Protein AF-A0A974I0M3-F1 (afdb_monomer_lite)

Sequence (135 aa):
MSKECLAASSSLIPPVQDPGKGPSREGSSPPVPLNEALQEKVHRAVAFSFSENSVLVSHVLQHWAKLFGKDCQSTSMGRKNVIWNAKTCPKRLADIKRPVKKKLADHKRHMRGTGGGPPSQLDLRDYESEIAKYI

Structure (mmCIF, N/CA/C/O backbone):
data_AF-A0A974I0M3-F1
#
_entry.id   AF-A0A974I0M3-F1
#
loop_
_atom_site.group_PDB
_atom_site.id
_atom_site.type_symbol
_atom_site.label_atom_id
_atom_site.label_alt_id
_atom_site.label_comp_id
_atom_site.label_asym_id
_atom_site.label_entity_id
_atom_site.label_seq_id
_atom_site.pdbx_PDB_ins_code
_atom_site.Cartn_x
_atom_site.Cartn_y
_atom_site.Cartn_z
_atom_site.occupancy
_atom_site.B_iso_or_equiv
_atom_site.auth_seq_id
_atom_site.auth_comp_id
_atom_site.auth_asym_id
_atom_site.auth_atom_id
_atom_site.pdbx_PDB_model_num
ATOM 1 N N . MET A 1 1 ? -23.501 37.114 -26.940 1.00 48.62 1 MET A N 1
ATOM 2 C CA . MET A 1 1 ? -23.118 38.486 -26.551 1.00 48.62 1 MET A CA 1
ATOM 3 C C . MET A 1 1 ? -21.893 38.852 -27.366 1.00 48.62 1 MET A C 1
ATOM 5 O O . MET A 1 1 ? -20.885 38.165 -27.262 1.00 48.62 1 MET A O 1
ATOM 9 N N . SER A 1 2 ? -22.044 39.823 -28.262 1.00 39.97 2 SER A N 1
ATOM 10 C CA . SER A 1 2 ? -21.044 40.233 -29.248 1.00 39.97 2 SER A CA 1
ATOM 11 C C . SER A 1 2 ? -20.286 41.474 -28.771 1.00 39.97 2 SER A C 1
ATOM 13 O O . SER A 1 2 ? -20.909 42.380 -28.237 1.00 39.97 2 SER A O 1
ATOM 15 N N . LYS A 1 3 ? -18.978 41.475 -29.056 1.00 46.19 3 LYS A N 1
ATOM 16 C CA . LYS A 1 3 ? -18.159 42.571 -29.604 1.00 46.19 3 LYS A CA 1
ATOM 17 C C . LYS A 1 3 ? -17.984 43.919 -28.868 1.00 46.19 3 LYS A C 1
ATOM 19 O O . LYS A 1 3 ? -18.915 44.685 -28.677 1.00 46.19 3 LYS A O 1
ATOM 24 N N . GLU A 1 4 ? -16.688 44.227 -28.744 1.00 38.22 4 GLU A N 1
ATOM 25 C CA . GLU A 1 4 ? -16.014 45.469 -29.169 1.00 38.22 4 GLU A CA 1
ATOM 26 C C . GLU A 1 4 ? -15.753 46.593 -28.150 1.00 38.22 4 GLU A C 1
ATOM 28 O O . GLU A 1 4 ? -16.477 46.837 -27.192 1.00 38.22 4 GLU A O 1
ATOM 33 N N . CYS A 1 5 ? -14.584 47.194 -28.385 1.00 47.12 5 CYS A N 1
ATOM 34 C CA . CYS A 1 5 ? -13.785 48.106 -27.579 1.00 47.12 5 CYS A CA 1
ATOM 35 C C . CYS A 1 5 ? -14.198 49.579 -27.735 1.00 47.12 5 CYS A C 1
ATOM 37 O O . CYS A 1 5 ? -14.606 49.967 -28.822 1.00 47.12 5 CYS A O 1
ATOM 39 N N . LEU A 1 6 ? -13.896 50.411 -26.728 1.00 46.00 6 LEU A N 1
ATOM 40 C CA . LEU A 1 6 ? -13.588 51.855 -26.829 1.00 46.00 6 LEU A CA 1
ATOM 41 C C . LEU A 1 6 ? -12.589 52.172 -25.687 1.00 46.00 6 LEU A C 1
ATOM 43 O O . LEU A 1 6 ? -12.868 51.833 -24.543 1.00 46.00 6 LEU A O 1
ATOM 47 N N . ALA A 1 7 ? -11.320 52.533 -25.908 1.00 45.00 7 ALA A N 1
ATOM 48 C CA . ALA A 1 7 ? -10.750 53.753 -26.497 1.00 45.00 7 ALA A CA 1
ATOM 49 C C . ALA A 1 7 ? -10.955 55.018 -25.639 1.00 45.00 7 ALA A C 1
ATOM 51 O O . ALA A 1 7 ? -12.059 55.542 -25.571 1.00 45.00 7 ALA A O 1
ATOM 52 N N . ALA A 1 8 ? -9.860 55.545 -25.077 1.00 45.44 8 ALA A N 1
ATOM 53 C CA . ALA A 1 8 ? -9.638 56.984 -24.923 1.00 45.44 8 ALA A CA 1
ATOM 54 C C . ALA A 1 8 ? -8.137 57.270 -24.741 1.00 45.44 8 ALA A C 1
ATOM 56 O O . ALA A 1 8 ? -7.556 57.047 -23.680 1.00 45.44 8 ALA A O 1
ATOM 57 N N . SER A 1 9 ? -7.527 57.747 -25.826 1.00 45.12 9 SER A N 1
ATOM 58 C CA . SER A 1 9 ? -6.251 58.460 -25.859 1.00 45.12 9 SER A CA 1
ATOM 59 C C . SER A 1 9 ? -6.321 59.763 -25.064 1.00 45.12 9 SER A C 1
ATOM 61 O O . SER A 1 9 ? -7.337 60.451 -25.106 1.00 45.12 9 SER A O 1
ATOM 63 N N . SER A 1 10 ? -5.189 60.197 -24.511 1.00 44.28 10 SER A N 1
ATOM 64 C CA . SER A 1 10 ? -4.812 61.609 -24.612 1.00 44.28 10 SER A CA 1
ATOM 65 C C . SER A 1 10 ? -3.290 61.741 -24.617 1.00 44.28 10 SER A C 1
ATOM 67 O O . SER A 1 10 ? -2.606 61.352 -23.673 1.00 44.28 10 SER A O 1
ATOM 69 N N . SER A 1 11 ? -2.770 62.220 -25.742 1.00 52.19 11 SER A N 1
ATOM 70 C CA . SER A 1 11 ? -1.364 62.533 -25.992 1.00 52.19 11 SER A CA 1
ATOM 71 C C . SER A 1 11 ? -1.082 63.982 -25.601 1.00 52.19 11 SER A C 1
ATOM 73 O O . SER A 1 11 ? -1.945 64.817 -25.841 1.00 52.19 11 SER A O 1
ATOM 75 N N . LEU A 1 12 ? 0.126 64.294 -25.112 1.00 42.75 12 LEU A N 1
ATOM 76 C CA . LEU A 1 12 ? 0.895 65.509 -25.450 1.00 42.75 12 LEU A CA 1
ATOM 77 C C . LEU A 1 12 ? 2.296 65.464 -24.791 1.00 42.75 12 LEU A C 1
ATOM 79 O O . LEU A 1 12 ? 2.452 65.067 -23.642 1.00 42.75 12 LEU A O 1
ATOM 83 N N . ILE A 1 13 ? 3.309 65.828 -25.577 1.00 48.59 13 ILE A N 1
ATOM 84 C CA . ILE A 1 13 ? 4.782 65.753 -25.408 1.00 48.59 13 ILE A CA 1
ATOM 85 C C . ILE A 1 13 ? 5.319 67.184 -25.744 1.00 48.59 13 ILE A C 1
ATOM 87 O O . ILE A 1 13 ? 4.576 67.878 -26.445 1.00 48.59 13 ILE A O 1
ATOM 91 N N . PRO A 1 14 ? 6.597 67.619 -25.551 1.00 62.38 14 PRO A N 1
ATOM 92 C CA . PRO A 1 14 ? 7.603 67.646 -24.452 1.00 62.38 14 PRO A CA 1
ATOM 93 C C . PRO A 1 14 ? 8.052 69.134 -24.158 1.00 62.38 14 PRO A C 1
ATOM 95 O O . PRO A 1 14 ? 7.216 69.999 -24.420 1.00 62.38 14 PRO A O 1
ATOM 98 N N . PRO A 1 15 ? 9.268 69.522 -23.644 1.00 51.69 15 PRO A N 1
ATOM 99 C CA . PRO A 1 15 ? 10.610 69.288 -24.247 1.00 51.69 15 PRO A CA 1
ATOM 100 C C . PRO A 1 15 ? 11.813 69.013 -23.294 1.00 51.69 15 PRO A C 1
ATOM 102 O O . PRO A 1 15 ? 11.929 69.563 -22.208 1.00 51.69 15 PRO A O 1
ATOM 105 N N . VAL A 1 16 ? 12.718 68.151 -23.784 1.00 50.25 16 VAL A N 1
ATOM 106 C CA . VAL A 1 16 ? 14.207 68.175 -23.785 1.00 50.25 16 VAL A CA 1
ATOM 107 C C . VAL A 1 16 ? 14.965 69.023 -22.741 1.00 50.25 16 VAL A C 1
ATOM 109 O O . VAL A 1 16 ? 14.806 70.238 -22.731 1.00 50.25 16 VAL A O 1
ATOM 112 N N . GLN A 1 17 ? 15.935 68.400 -22.037 1.00 41.81 17 GLN A N 1
ATOM 113 C CA . GLN A 1 17 ? 17.361 68.817 -21.963 1.00 41.81 17 GLN A CA 1
ATOM 114 C C . GLN A 1 17 ? 18.234 67.828 -21.136 1.00 41.81 17 GLN A C 1
ATOM 116 O O . GLN A 1 17 ? 17.988 67.603 -19.957 1.00 41.81 17 GLN A O 1
ATOM 121 N N . ASP A 1 18 ? 19.263 67.266 -21.782 1.00 45.56 18 ASP A N 1
ATOM 122 C CA . ASP A 1 18 ? 20.536 66.718 -21.237 1.00 45.56 18 ASP A CA 1
ATOM 123 C C . ASP A 1 18 ? 21.594 67.835 -21.493 1.00 45.56 18 ASP A C 1
ATOM 125 O O . ASP A 1 18 ? 21.362 68.554 -22.476 1.00 45.56 18 ASP A O 1
ATOM 129 N N . PRO A 1 19 ? 22.705 68.076 -20.737 1.00 52.38 19 PRO A N 1
ATOM 130 C CA . PRO A 1 19 ? 23.614 67.079 -20.144 1.00 52.38 19 PRO A CA 1
ATOM 131 C C . PRO A 1 19 ? 24.346 67.451 -18.821 1.00 52.38 19 PRO A C 1
ATOM 133 O O . PRO A 1 19 ? 24.487 68.614 -18.455 1.00 52.38 19 PRO A O 1
ATOM 136 N N . GLY A 1 20 ? 24.987 66.461 -18.179 1.00 36.94 20 GLY A N 1
ATOM 137 C CA . GLY A 1 20 ? 26.321 66.683 -17.584 1.00 36.94 20 GLY A CA 1
ATOM 138 C C . GLY A 1 20 ? 26.568 66.395 -16.089 1.00 36.94 20 GLY A C 1
ATOM 139 O O . GLY A 1 20 ? 26.152 67.143 -15.217 1.00 36.94 20 GLY A O 1
ATOM 140 N N . LYS A 1 21 ? 27.480 65.427 -15.875 1.00 40.00 21 LYS A N 1
ATOM 141 C CA . LYS A 1 21 ? 28.646 65.450 -14.953 1.00 40.00 21 LYS A CA 1
ATOM 142 C C . LYS A 1 21 ? 28.424 65.186 -13.441 1.00 40.00 21 LYS A C 1
ATOM 144 O O . LYS A 1 21 ? 27.746 65.928 -12.749 1.00 40.00 21 LYS A O 1
ATOM 149 N N . GLY A 1 22 ? 29.080 64.120 -12.942 1.00 40.53 22 GLY A N 1
ATOM 150 C CA . GLY A 1 22 ? 29.144 63.685 -11.526 1.00 40.53 22 GLY A CA 1
ATOM 151 C C . GLY A 1 22 ? 29.878 64.656 -10.575 1.00 40.53 22 GLY A C 1
ATOM 152 O O . GLY A 1 22 ? 30.227 65.753 -11.010 1.00 40.53 22 GLY A O 1
ATOM 153 N N . PRO A 1 23 ? 30.153 64.287 -9.297 1.00 47.25 23 PRO A N 1
ATOM 154 C CA . PRO A 1 23 ? 31.064 63.178 -8.972 1.00 47.25 23 PRO A CA 1
ATOM 155 C C . PRO A 1 23 ? 30.709 62.328 -7.721 1.00 47.25 23 PRO A C 1
ATOM 157 O O . PRO A 1 23 ? 29.786 62.612 -6.964 1.00 47.25 23 PRO A O 1
ATOM 160 N N . SER A 1 24 ? 31.514 61.277 -7.538 1.00 51.62 24 SER A N 1
ATOM 161 C CA . SER A 1 24 ? 31.678 60.364 -6.400 1.00 51.62 24 SER A CA 1
ATOM 162 C C . SER A 1 24 ? 31.266 60.863 -5.012 1.00 51.62 24 SER A C 1
ATOM 164 O O . SER A 1 24 ? 31.796 61.858 -4.524 1.00 51.62 24 SER A O 1
ATOM 166 N N . ARG A 1 25 ? 30.505 60.030 -4.289 1.00 48.53 25 ARG A N 1
ATOM 167 C CA . ARG A 1 25 ? 30.749 59.788 -2.859 1.00 48.53 25 ARG A CA 1
ATOM 168 C C . ARG A 1 25 ? 30.667 58.296 -2.578 1.00 48.53 25 ARG A C 1
ATOM 170 O O . ARG A 1 25 ? 29.619 57.672 -2.702 1.00 48.53 25 ARG A O 1
ATOM 177 N N . GLU A 1 26 ? 31.824 57.761 -2.220 1.00 47.69 26 GLU A N 1
ATOM 178 C CA . GLU A 1 26 ? 31.999 56.461 -1.603 1.00 47.69 26 GLU A CA 1
ATOM 179 C C . GLU A 1 26 ? 31.154 56.395 -0.326 1.00 47.69 26 GLU A C 1
ATOM 181 O O . GLU A 1 26 ? 31.359 57.153 0.620 1.00 47.69 26 GLU A O 1
ATOM 186 N N . GLY A 1 27 ? 30.176 55.497 -0.324 1.00 40.53 27 GLY A N 1
ATOM 187 C CA . GLY A 1 27 ? 29.450 55.058 0.859 1.00 40.53 27 GLY A CA 1
ATOM 188 C C . GLY A 1 27 ? 29.673 53.563 1.010 1.00 40.53 27 GLY A C 1
ATOM 189 O O . GLY A 1 27 ? 28.768 52.775 0.752 1.00 40.53 27 GLY A O 1
ATOM 190 N N . SER A 1 28 ? 30.907 53.174 1.337 1.00 45.44 28 SER A N 1
ATOM 191 C CA . SER A 1 28 ? 31.264 51.791 1.653 1.00 45.44 28 SER A CA 1
ATOM 192 C C . SER A 1 28 ? 30.519 51.379 2.924 1.00 45.44 28 SER A C 1
ATOM 194 O O . SER A 1 28 ? 30.910 51.733 4.036 1.00 45.44 28 SER A O 1
ATOM 196 N N . SER A 1 29 ? 29.382 50.702 2.749 1.00 52.62 29 SER A N 1
ATOM 197 C CA . SER A 1 29 ? 28.727 49.983 3.839 1.00 52.62 29 SER A CA 1
ATOM 198 C C . SER A 1 29 ? 29.627 48.828 4.276 1.00 52.62 29 SER A C 1
ATOM 200 O O . SER A 1 29 ? 30.221 48.169 3.418 1.00 52.62 29 SER A O 1
ATOM 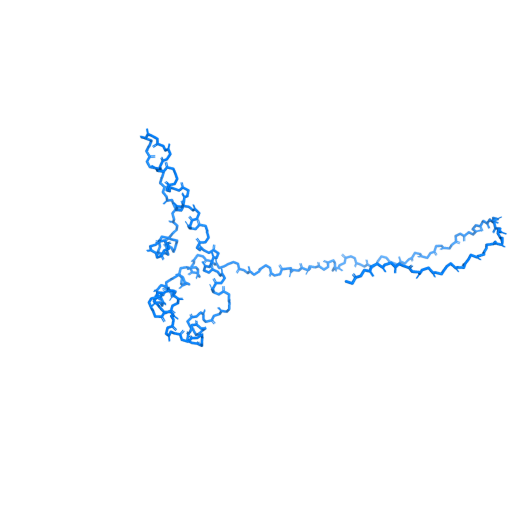202 N N . PRO A 1 30 ? 29.738 48.560 5.585 1.00 57.97 30 PRO A N 1
ATOM 203 C CA . PRO A 1 30 ? 30.548 47.456 6.077 1.00 57.97 30 PRO A CA 1
ATOM 204 C C . PRO A 1 30 ? 30.031 46.127 5.502 1.00 57.97 30 PRO A C 1
ATOM 206 O O . PRO A 1 30 ? 28.818 45.977 5.317 1.00 57.97 30 PRO A O 1
ATOM 209 N N . PRO A 1 31 ? 30.910 45.143 5.235 1.00 53.47 31 PRO A N 1
ATOM 210 C CA . PRO A 1 31 ? 30.457 43.808 4.890 1.00 53.47 31 PRO A CA 1
ATOM 211 C C . PRO A 1 31 ? 29.701 43.248 6.095 1.00 53.47 31 PRO A C 1
ATOM 213 O O . PRO A 1 31 ? 30.284 42.978 7.146 1.00 53.47 31 PRO A O 1
ATOM 216 N N . VAL A 1 32 ? 28.385 43.101 5.949 1.00 51.03 32 VAL A N 1
ATOM 217 C CA . VAL A 1 32 ? 27.582 42.270 6.845 1.00 51.03 32 VAL A CA 1
ATOM 218 C C . VAL A 1 32 ? 28.245 40.887 6.855 1.00 51.03 32 VAL A C 1
ATOM 220 O O . VAL A 1 32 ? 28.523 40.363 5.769 1.00 51.03 32 VAL A O 1
ATOM 223 N N . PRO A 1 33 ? 28.560 40.303 8.026 1.00 47.84 33 PRO A N 1
ATOM 224 C CA . PRO A 1 33 ? 29.101 38.958 8.088 1.00 47.84 33 PRO A CA 1
ATOM 225 C C . PRO A 1 33 ? 28.174 38.026 7.315 1.00 47.84 33 PRO A C 1
ATOM 227 O O . PRO A 1 33 ? 26.980 37.951 7.587 1.00 47.84 33 PRO A O 1
ATOM 230 N N . LEU A 1 34 ? 28.727 37.337 6.322 1.00 49.44 34 LEU A N 1
ATOM 231 C CA . LEU A 1 34 ? 28.050 36.296 5.559 1.00 49.44 34 LEU A CA 1
ATOM 232 C C . LEU A 1 34 ? 27.974 35.033 6.433 1.00 49.44 34 LEU A C 1
ATOM 234 O O . LEU A 1 34 ? 28.496 33.979 6.088 1.00 49.44 34 LEU A O 1
ATOM 238 N N . ASN A 1 35 ? 27.397 35.158 7.625 1.00 54.62 35 ASN A N 1
ATOM 239 C CA . ASN A 1 35 ? 26.875 34.036 8.376 1.00 54.62 35 ASN A CA 1
ATOM 240 C C . ASN A 1 35 ? 25.360 34.057 8.187 1.00 54.62 35 ASN A C 1
ATOM 242 O O . ASN A 1 35 ? 24.735 35.105 8.173 1.00 54.62 35 ASN A O 1
ATOM 246 N N . GLU A 1 36 ? 24.771 32.884 7.998 1.00 48.12 36 GLU A N 1
ATOM 247 C CA . GLU A 1 36 ? 23.321 32.740 7.834 1.00 48.12 36 GLU A CA 1
ATOM 248 C C . GLU A 1 36 ? 22.784 33.170 6.460 1.00 48.12 36 GLU A C 1
ATOM 250 O O . GLU A 1 36 ? 21.677 33.691 6.327 1.00 48.12 36 GLU A O 1
ATOM 255 N N . ALA A 1 37 ? 23.499 32.790 5.391 1.00 47.81 37 ALA A N 1
ATOM 256 C CA . ALA A 1 37 ? 22.790 32.300 4.212 1.00 47.81 37 ALA A CA 1
ATOM 257 C C . ALA A 1 37 ? 21.927 31.127 4.687 1.00 47.81 37 ALA A C 1
ATOM 259 O O . ALA A 1 37 ? 22.419 30.014 4.883 1.00 47.81 37 ALA A O 1
ATOM 260 N N . LEU A 1 38 ? 20.677 31.477 4.993 1.00 49.47 38 LEU A N 1
ATOM 261 C CA . LEU A 1 38 ? 19.541 30.641 5.316 1.00 49.47 38 LEU A CA 1
ATOM 262 C C . LEU A 1 38 ? 19.811 29.212 4.863 1.00 49.47 38 LEU A C 1
ATOM 264 O O . LEU A 1 38 ? 19.672 28.872 3.686 1.00 49.47 38 LEU A O 1
ATOM 268 N N . GLN A 1 39 ? 20.178 28.356 5.818 1.00 44.88 39 GLN A N 1
ATOM 269 C CA . GLN A 1 39 ? 19.837 26.956 5.690 1.00 44.88 39 GLN A CA 1
ATOM 270 C C . GLN A 1 39 ? 18.316 26.916 5.741 1.00 44.88 39 GLN A C 1
ATOM 272 O O . GLN A 1 39 ? 17.720 26.610 6.772 1.00 44.88 39 GLN A O 1
ATOM 277 N N . GLU A 1 40 ? 17.682 27.247 4.615 1.00 45.59 40 GLU A N 1
ATOM 278 C CA . GLU A 1 40 ? 16.343 26.807 4.294 1.00 45.59 40 GLU A CA 1
ATOM 279 C C . GLU A 1 40 ? 16.459 25.295 4.151 1.00 45.59 40 GLU A C 1
ATOM 281 O O . GLU A 1 40 ? 16.597 24.702 3.080 1.00 45.59 40 GLU A O 1
ATOM 286 N N . LYS A 1 41 ? 16.542 24.671 5.324 1.00 49.34 41 LYS A N 1
ATOM 287 C CA . LYS A 1 41 ? 16.480 23.253 5.552 1.00 49.34 41 LYS A CA 1
ATOM 288 C C . LYS A 1 41 ? 15.054 22.933 5.163 1.00 49.34 41 LYS A C 1
ATOM 290 O O . LYS A 1 41 ? 14.147 22.920 5.988 1.00 49.34 41 LYS A O 1
ATOM 295 N N . VAL A 1 42 ? 14.845 22.731 3.865 1.00 47.94 42 VAL A N 1
ATOM 296 C CA . VAL A 1 42 ? 13.695 22.002 3.369 1.00 47.94 42 VAL A CA 1
ATOM 297 C C . VAL A 1 42 ? 13.811 20.676 4.092 1.00 47.94 42 VAL A C 1
ATOM 299 O O . VAL A 1 42 ? 14.631 19.829 3.732 1.00 47.94 42 VAL A O 1
ATOM 302 N N . HIS A 1 43 ? 13.072 20.541 5.191 1.00 51.81 43 HIS A N 1
ATOM 303 C CA . HIS A 1 43 ? 12.910 19.296 5.907 1.00 51.81 43 HIS A CA 1
ATOM 304 C C . HIS A 1 43 ? 12.215 18.368 4.917 1.00 51.81 43 HIS A C 1
ATOM 306 O O . HIS A 1 43 ? 10.990 18.248 4.908 1.00 51.81 43 HIS A O 1
ATOM 312 N N . ARG A 1 44 ? 12.987 17.760 4.005 1.00 57.22 44 ARG A N 1
ATOM 313 C CA . ARG A 1 44 ? 12.507 16.658 3.188 1.00 57.22 44 ARG A CA 1
ATOM 314 C C . ARG A 1 44 ? 11.978 15.666 4.198 1.00 57.22 44 ARG A C 1
ATOM 316 O O . ARG A 1 44 ? 12.747 15.172 5.021 1.00 57.22 44 ARG A O 1
ATOM 323 N N . ALA A 1 45 ? 10.663 15.466 4.169 1.00 60.72 45 ALA A N 1
ATOM 324 C CA . ALA A 1 45 ? 10.001 14.493 5.011 1.00 60.72 45 ALA A CA 1
ATOM 325 C C . ALA A 1 45 ? 10.825 13.206 4.948 1.00 60.72 45 ALA A C 1
ATOM 327 O O . ALA A 1 45 ? 11.074 12.688 3.853 1.00 60.72 45 ALA A O 1
ATOM 328 N N . VAL A 1 46 ? 11.327 12.774 6.106 1.00 64.44 46 VAL A N 1
ATOM 329 C CA . VAL A 1 46 ? 12.165 11.583 6.204 1.00 64.44 46 VAL A CA 1
ATOM 330 C C . VAL A 1 46 ? 11.373 10.441 5.577 1.00 64.44 46 VAL A C 1
ATOM 332 O O . VAL A 1 46 ? 10.231 10.176 5.956 1.00 64.44 46 VAL A O 1
ATOM 335 N N . ALA A 1 47 ? 11.931 9.838 4.528 1.00 76.12 47 ALA A N 1
ATOM 336 C CA . ALA A 1 47 ? 11.280 8.723 3.866 1.00 76.12 47 ALA A CA 1
ATOM 337 C C . ALA A 1 47 ? 11.203 7.553 4.849 1.00 76.12 47 ALA A C 1
ATOM 339 O O . ALA A 1 47 ? 12.190 7.268 5.522 1.00 76.12 47 ALA A O 1
ATOM 340 N N . PHE A 1 48 ? 10.060 6.863 4.892 1.00 85.25 48 PHE A N 1
ATOM 341 C CA . PHE A 1 48 ? 9.904 5.679 5.738 1.00 85.25 48 PHE A CA 1
ATOM 342 C C . PHE A 1 48 ? 11.023 4.678 5.431 1.00 85.25 48 PHE A C 1
ATOM 344 O O . PHE A 1 48 ? 11.217 4.275 4.273 1.00 85.25 48 PHE A O 1
ATOM 351 N N . SER A 1 49 ? 11.713 4.263 6.482 1.00 90.81 49 SER A N 1
ATOM 352 C CA . SER A 1 49 ? 12.657 3.157 6.512 1.00 90.81 49 SER A CA 1
ATOM 353 C C . SER A 1 49 ? 12.003 1.844 6.077 1.00 90.81 49 SER A C 1
ATOM 355 O O . SER A 1 49 ? 10.787 1.736 5.900 1.00 90.81 49 SER A O 1
ATOM 357 N N . PHE A 1 50 ? 12.826 0.815 5.868 1.00 90.69 50 PHE A N 1
ATOM 358 C CA . PHE A 1 50 ? 12.339 -0.511 5.495 1.00 90.69 50 PHE A CA 1
ATOM 359 C C . PHE A 1 50 ? 11.322 -1.051 6.509 1.00 90.69 50 PHE A C 1
ATOM 361 O O . PHE A 1 50 ? 10.227 -1.434 6.110 1.00 90.69 50 PHE A O 1
ATOM 368 N N . SER A 1 51 ? 11.651 -1.015 7.802 1.00 92.19 51 SER A N 1
ATOM 369 C CA . SER A 1 51 ? 10.781 -1.500 8.877 1.00 92.19 51 SER A CA 1
ATOM 370 C C . SER A 1 51 ? 9.473 -0.716 8.955 1.00 92.19 51 SER A C 1
ATOM 372 O O . SER A 1 51 ? 8.414 -1.324 9.079 1.00 92.19 51 SER A O 1
ATOM 374 N N . GLU A 1 52 ? 9.513 0.609 8.799 1.00 92.19 52 GLU A N 1
ATOM 375 C CA . GLU A 1 52 ? 8.301 1.435 8.749 1.00 92.19 52 GLU A CA 1
ATOM 376 C C . GLU A 1 52 ? 7.408 1.069 7.556 1.00 92.19 52 GLU A C 1
ATOM 378 O O . GLU A 1 52 ? 6.187 1.005 7.698 1.00 92.19 52 GLU A O 1
ATOM 383 N N . ASN A 1 53 ? 7.991 0.782 6.385 1.00 92.69 53 ASN A N 1
ATOM 384 C CA . ASN A 1 53 ? 7.218 0.314 5.231 1.00 92.69 53 ASN A CA 1
ATOM 385 C C . ASN A 1 53 ? 6.614 -1.076 5.488 1.00 92.69 53 ASN A C 1
ATOM 387 O O . ASN A 1 53 ? 5.452 -1.287 5.149 1.00 92.69 53 ASN A O 1
ATOM 391 N N . SER A 1 54 ? 7.352 -1.998 6.113 1.00 92.69 54 SER A N 1
ATOM 392 C CA . SER A 1 54 ? 6.840 -3.329 6.466 1.00 92.69 54 SER A CA 1
ATOM 393 C C . SER A 1 54 ? 5.693 -3.260 7.475 1.00 92.69 54 SER A C 1
ATOM 395 O O . SER A 1 54 ? 4.658 -3.887 7.263 1.00 92.69 54 SER A O 1
ATOM 397 N N . VAL A 1 55 ? 5.824 -2.450 8.532 1.00 93.06 55 VAL A N 1
ATOM 398 C CA . VAL A 1 55 ? 4.753 -2.232 9.521 1.00 93.06 55 VAL A CA 1
ATOM 399 C C . VAL A 1 55 ? 3.529 -1.607 8.858 1.00 93.06 55 VAL A C 1
ATOM 401 O O . VAL A 1 55 ? 2.412 -2.073 9.074 1.00 93.06 55 VAL A O 1
ATOM 404 N N . LEU A 1 56 ? 3.729 -0.597 8.002 1.00 92.38 56 LEU A N 1
ATOM 405 C CA . LEU A 1 56 ? 2.642 0.025 7.249 1.00 92.38 56 LEU A CA 1
ATOM 406 C C . LEU A 1 56 ? 1.909 -0.998 6.372 1.00 92.38 56 LEU A C 1
ATOM 408 O O . LEU A 1 56 ? 0.681 -1.046 6.400 1.00 92.38 56 LEU A O 1
ATOM 412 N N . VAL A 1 57 ? 2.639 -1.797 5.588 1.00 93.31 57 VAL A N 1
ATOM 413 C CA . VAL A 1 57 ? 2.037 -2.805 4.704 1.00 93.31 57 VAL A CA 1
ATOM 414 C C . VAL A 1 57 ? 1.291 -3.854 5.522 1.00 93.31 57 VAL A C 1
ATOM 416 O O . VAL A 1 57 ? 0.116 -4.081 5.249 1.00 93.31 57 VAL A O 1
ATOM 419 N N . SER A 1 58 ? 1.911 -4.420 6.558 1.00 93.88 58 SER A N 1
ATOM 420 C CA . SER A 1 58 ? 1.281 -5.422 7.424 1.00 93.88 58 SER A CA 1
ATOM 421 C C . SER A 1 58 ? -0.025 -4.903 8.041 1.00 93.88 58 SER A C 1
ATOM 423 O O . SER A 1 58 ? -1.076 -5.534 7.907 1.00 93.88 58 SER A O 1
ATOM 425 N N . HIS A 1 59 ? -0.004 -3.692 8.608 1.00 93.69 59 HIS A N 1
ATOM 426 C CA . HIS A 1 59 ? -1.184 -3.048 9.199 1.00 93.69 59 HIS A CA 1
ATOM 427 C C . HIS A 1 59 ? -2.298 -2.787 8.176 1.00 93.69 59 HIS A C 1
ATOM 429 O O . HIS A 1 59 ? -3.478 -3.036 8.428 1.00 93.69 59 HIS A O 1
ATOM 435 N N . VAL A 1 60 ? -1.938 -2.323 6.978 1.00 92.88 60 VAL A N 1
ATOM 436 C CA . VAL A 1 60 ? -2.902 -2.112 5.889 1.00 92.88 60 VAL A CA 1
ATOM 437 C C . VAL A 1 60 ? -3.535 -3.424 5.447 1.00 92.88 60 VAL A C 1
ATOM 439 O O . VAL A 1 60 ? -4.744 -3.462 5.212 1.00 92.88 60 VAL A O 1
ATOM 442 N N . LEU A 1 61 ? -2.742 -4.489 5.319 1.00 93.12 61 LEU A N 1
ATOM 443 C CA . LEU A 1 61 ? -3.226 -5.790 4.869 1.00 93.12 61 LEU A CA 1
ATOM 444 C C . LEU A 1 61 ? -4.203 -6.410 5.875 1.00 93.12 61 LEU A C 1
ATOM 446 O O . LEU A 1 61 ? -5.244 -6.920 5.461 1.00 93.12 61 LEU A O 1
ATOM 450 N N . GLN A 1 62 ? -3.962 -6.257 7.182 1.0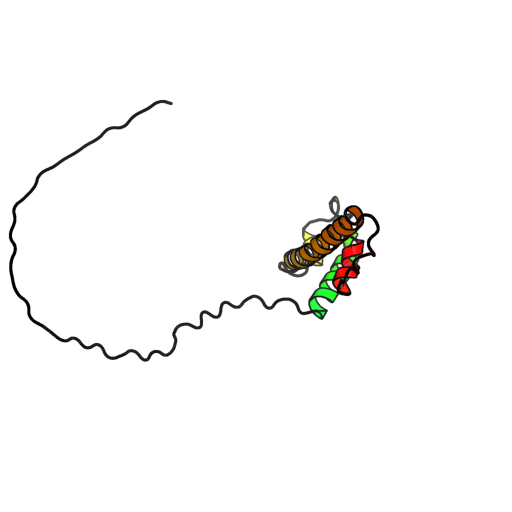0 94.62 62 GLN A N 1
ATOM 451 C CA . GLN A 1 62 ? -4.909 -6.664 8.236 1.00 94.62 62 GLN A CA 1
ATOM 452 C C . GLN A 1 62 ? -6.285 -5.992 8.104 1.00 94.62 62 GLN A C 1
ATOM 454 O O . GLN A 1 62 ? -7.310 -6.535 8.523 1.00 94.62 62 GLN A O 1
ATOM 459 N N . HIS A 1 63 ? -6.331 -4.805 7.502 1.00 94.38 63 HIS A N 1
ATOM 460 C CA . HIS A 1 63 ? -7.549 -4.028 7.308 1.00 94.38 63 HIS A CA 1
ATOM 461 C C . HIS A 1 63 ? -7.943 -3.873 5.836 1.00 94.38 63 HIS A C 1
ATOM 463 O O . HIS A 1 63 ? -8.785 -3.031 5.506 1.00 94.38 63 HIS A O 1
ATOM 469 N N . TRP A 1 64 ? -7.399 -4.713 4.949 1.00 93.81 64 TRP A N 1
ATOM 470 C CA . TRP A 1 64 ? -7.572 -4.571 3.505 1.00 93.81 64 TRP A CA 1
ATOM 471 C C . TRP A 1 64 ? -9.043 -4.548 3.087 1.00 93.81 64 TRP A C 1
ATOM 473 O O . TRP A 1 64 ? -9.459 -3.674 2.325 1.00 93.81 64 TRP A O 1
ATOM 483 N N . ALA A 1 65 ? -9.861 -5.451 3.638 1.00 94.06 65 ALA A N 1
ATOM 484 C CA . ALA A 1 65 ? -11.292 -5.529 3.344 1.00 94.06 65 ALA A CA 1
ATOM 485 C C . ALA A 1 65 ? -12.033 -4.212 3.633 1.00 94.06 65 ALA A C 1
ATOM 487 O O . ALA A 1 65 ? -12.873 -3.792 2.841 1.00 94.06 65 ALA A O 1
ATOM 488 N N . LYS A 1 66 ? -11.662 -3.528 4.721 1.00 94.88 66 LYS A N 1
ATOM 489 C CA . LYS A 1 66 ? -12.260 -2.263 5.176 1.00 94.88 66 LYS A CA 1
ATOM 490 C C . LYS A 1 66 ? -11.739 -1.048 4.409 1.00 94.88 66 LYS A C 1
ATOM 492 O O . LYS A 1 66 ? -12.443 -0.047 4.289 1.00 94.88 66 LYS A O 1
ATOM 497 N N . LEU A 1 67 ? -10.504 -1.110 3.912 1.00 93.06 67 LEU A N 1
ATOM 498 C CA . LEU A 1 67 ? -9.867 -0.010 3.185 1.00 93.06 67 LEU A CA 1
ATOM 499 C C . LEU A 1 67 ? -10.155 -0.052 1.681 1.00 93.06 67 LEU A C 1
ATOM 501 O O . LEU A 1 67 ? -10.437 0.985 1.084 1.00 93.06 67 LEU A O 1
ATOM 505 N N . PHE A 1 68 ? -10.102 -1.238 1.074 1.00 92.62 68 PHE A N 1
ATOM 506 C CA . PHE A 1 68 ? -10.158 -1.421 -0.381 1.00 92.62 68 PHE A CA 1
ATOM 507 C C . PHE A 1 68 ? -11.030 -2.597 -0.838 1.00 92.62 68 PHE A C 1
ATOM 509 O O . PHE A 1 68 ? -11.378 -2.654 -2.013 1.00 92.62 68 PHE A O 1
ATOM 516 N N . GLY A 1 69 ? -11.363 -3.536 0.049 1.00 92.00 69 GLY A N 1
ATOM 517 C CA . GLY A 1 69 ? -12.141 -4.725 -0.301 1.00 92.00 69 GLY A CA 1
ATOM 518 C C . GLY A 1 69 ? -13.651 -4.569 -0.109 1.00 92.00 69 GLY A C 1
ATOM 519 O O . GLY A 1 69 ? -14.208 -3.473 -0.185 1.00 92.00 69 GLY A O 1
ATOM 520 N N . LYS A 1 70 ? -14.313 -5.706 0.143 1.00 94.25 70 LYS A N 1
ATOM 521 C CA . LYS A 1 70 ? -15.779 -5.839 0.195 1.00 94.25 70 LYS A CA 1
ATOM 522 C C . LYS A 1 70 ? -16.450 -4.901 1.207 1.00 94.25 70 LYS A C 1
ATOM 524 O O . LYS A 1 70 ? -17.531 -4.389 0.934 1.00 94.25 70 LYS A O 1
ATOM 529 N N . ASP A 1 71 ? -15.784 -4.621 2.324 1.00 95.00 71 ASP A N 1
ATOM 530 C CA . ASP A 1 71 ? -16.331 -3.804 3.413 1.00 95.00 71 ASP A CA 1
ATOM 531 C C . ASP A 1 71 ? -16.007 -2.312 3.252 1.00 95.00 71 ASP A C 1
ATOM 533 O O . ASP A 1 71 ? -16.348 -1.496 4.109 1.00 95.00 71 ASP A 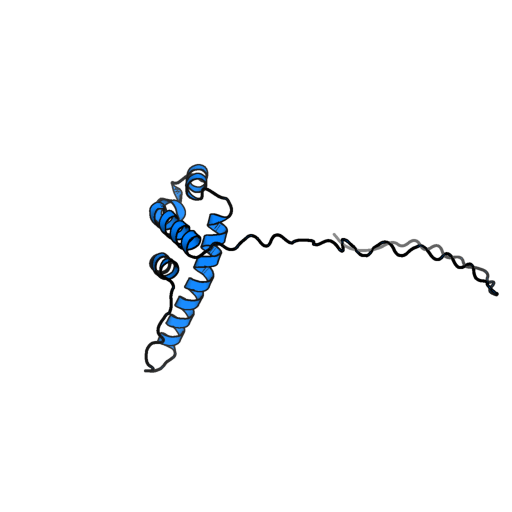O 1
ATOM 537 N N . CYS A 1 72 ? -15.332 -1.914 2.169 1.00 92.12 72 CYS A N 1
ATOM 538 C CA . CYS A 1 72 ? -14.918 -0.529 1.974 1.00 92.12 72 CYS A CA 1
ATOM 539 C C . CYS A 1 72 ? -16.115 0.427 1.898 1.00 92.12 72 CYS A C 1
ATOM 541 O O . CYS A 1 72 ? -16.067 1.501 2.496 1.00 92.12 72 CYS A O 1
ATOM 543 N N . GLN A 1 73 ? -17.198 0.048 1.217 1.00 94.38 73 GLN A N 1
ATOM 544 C CA . GLN A 1 73 ? -18.381 0.909 1.075 1.00 94.38 73 GLN A CA 1
ATOM 545 C C . GLN A 1 73 ? -19.190 1.021 2.376 1.00 94.38 73 GLN A C 1
ATOM 547 O O . GLN A 1 73 ? -19.758 2.070 2.657 1.00 94.38 73 GLN A O 1
ATOM 552 N N . SER A 1 74 ? -19.202 -0.031 3.201 1.00 95.62 74 SER A N 1
ATOM 553 C CA . SER A 1 74 ? -19.897 -0.041 4.496 1.00 95.62 74 SER A CA 1
ATOM 554 C C . SER A 1 74 ? -19.058 0.554 5.633 1.00 95.62 74 SER A C 1
ATOM 556 O O . SER A 1 74 ? -19.591 0.948 6.671 1.00 95.62 74 SER A O 1
ATOM 558 N N . THR A 1 75 ? -17.738 0.655 5.459 1.00 94.31 75 THR A N 1
ATOM 559 C CA . THR A 1 75 ? -16.841 1.249 6.453 1.00 94.31 75 THR A CA 1
ATOM 560 C C . THR A 1 75 ? -16.839 2.773 6.338 1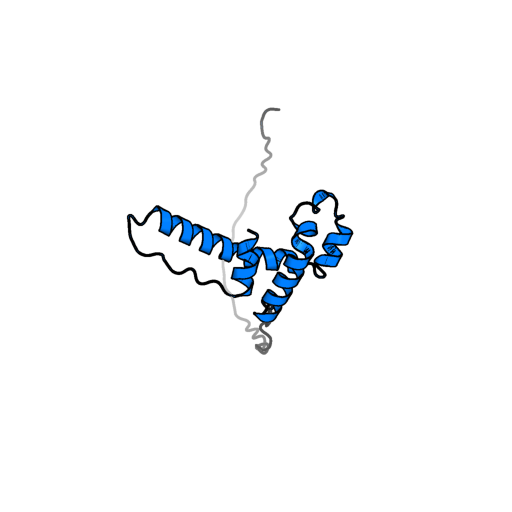.00 94.31 75 THR A C 1
ATOM 562 O O . THR A 1 75 ? -16.399 3.343 5.338 1.00 94.31 75 THR A O 1
ATOM 565 N N . SER A 1 76 ? -17.259 3.449 7.409 1.00 94.56 76 SER A N 1
ATOM 566 C CA . SER A 1 76 ? -17.261 4.913 7.479 1.00 94.56 76 SER A CA 1
ATOM 567 C C . SER A 1 76 ? -15.856 5.517 7.376 1.00 94.56 76 SER A C 1
ATOM 569 O O . SER A 1 76 ? -14.856 4.909 7.772 1.00 94.56 76 SER A O 1
ATOM 571 N N . MET A 1 77 ? -15.776 6.765 6.902 1.00 91.25 77 MET A N 1
ATOM 572 C CA . MET A 1 77 ? -14.498 7.475 6.781 1.00 91.25 77 MET A CA 1
ATOM 573 C C . MET A 1 77 ? -13.793 7.644 8.134 1.00 91.25 77 MET A C 1
ATOM 575 O O . MET A 1 77 ? -12.579 7.494 8.212 1.00 91.25 77 MET A O 1
ATOM 579 N N . GLY A 1 78 ? -14.546 7.866 9.218 1.00 91.25 78 GLY A N 1
ATOM 580 C CA . GLY A 1 78 ? -13.986 7.934 10.571 1.00 91.25 78 GLY A CA 1
ATOM 581 C C . GLY A 1 78 ? -13.240 6.653 10.958 1.00 91.25 78 GLY A C 1
ATOM 582 O O . GLY A 1 78 ? -12.106 6.718 11.422 1.00 91.25 78 GLY A O 1
ATOM 583 N N . ARG A 1 79 ? -13.816 5.478 10.668 1.00 92.06 79 ARG A N 1
ATOM 584 C CA . ARG A 1 79 ? -13.159 4.185 10.923 1.00 92.06 79 ARG A CA 1
ATOM 585 C C . ARG A 1 79 ? -11.927 3.977 10.040 1.00 92.06 79 ARG A C 1
ATOM 587 O O . ARG A 1 79 ? -10.915 3.483 10.525 1.00 92.06 79 ARG A O 1
ATOM 594 N N . LYS A 1 80 ? -11.979 4.390 8.769 1.00 92.12 80 LYS A N 1
ATOM 595 C CA . LYS A 1 80 ? -10.810 4.350 7.870 1.00 92.12 80 LYS A CA 1
ATOM 596 C C . LYS A 1 80 ? -9.684 5.261 8.359 1.00 92.12 80 LYS A C 1
ATOM 598 O O . LYS A 1 80 ? -8.526 4.869 8.302 1.00 92.12 80 LYS A O 1
ATOM 603 N N . ASN A 1 81 ? -10.011 6.439 8.885 1.00 90.94 81 ASN A N 1
ATOM 604 C CA . ASN A 1 81 ? -9.023 7.370 9.427 1.00 90.94 81 ASN A CA 1
ATOM 605 C C . ASN A 1 81 ? -8.326 6.816 10.675 1.00 90.94 81 ASN A C 1
ATOM 607 O O . ASN A 1 81 ? -7.115 6.977 10.797 1.00 90.94 81 ASN A O 1
ATOM 611 N N . VAL A 1 82 ? -9.056 6.111 11.548 1.00 89.81 82 VAL A N 1
ATOM 612 C CA . VAL A 1 82 ? -8.460 5.395 12.692 1.00 89.81 82 VAL A CA 1
ATOM 613 C C . VAL A 1 82 ? -7.475 4.331 12.209 1.00 89.81 82 VAL A C 1
ATOM 615 O O . VAL A 1 82 ? -6.371 4.240 12.732 1.00 89.81 82 VAL A O 1
ATOM 618 N N . ILE A 1 83 ? -7.837 3.571 11.170 1.00 89.88 83 ILE A N 1
ATOM 619 C CA . ILE A 1 83 ? -6.940 2.567 10.581 1.00 89.88 83 ILE A CA 1
ATOM 620 C C . ILE A 1 83 ? -5.679 3.226 10.012 1.00 89.88 83 ILE A C 1
ATOM 622 O O . ILE A 1 83 ? -4.585 2.716 10.222 1.00 89.88 83 ILE A O 1
ATOM 626 N N . TRP A 1 84 ? -5.799 4.360 9.318 1.00 88.50 84 TRP A N 1
ATOM 627 C CA . TRP A 1 84 ? -4.626 5.035 8.763 1.00 88.50 84 TRP A CA 1
ATOM 628 C C . TRP A 1 84 ? -3.682 5.585 9.825 1.00 88.50 84 TRP A C 1
ATOM 630 O O . TRP A 1 84 ? -2.483 5.646 9.555 1.00 88.50 84 TRP A O 1
ATOM 640 N N . ASN A 1 85 ? -4.209 5.956 10.997 1.00 74.62 85 ASN A N 1
ATOM 641 C CA . ASN A 1 85 ? -3.525 6.492 12.184 1.00 74.62 85 ASN A CA 1
ATOM 642 C C . ASN A 1 85 ? -2.680 7.775 11.947 1.00 74.62 85 ASN A C 1
ATOM 644 O O . ASN A 1 85 ? -2.464 8.562 12.861 1.00 74.62 85 ASN A O 1
ATOM 648 N N . ALA A 1 86 ? -2.277 8.066 10.706 1.00 66.06 86 ALA A N 1
ATOM 649 C CA . ALA A 1 86 ? -1.617 9.279 10.250 1.00 66.06 86 ALA A CA 1
ATOM 650 C C . ALA A 1 86 ? -2.019 9.612 8.801 1.00 66.06 86 ALA A C 1
ATOM 652 O O . ALA A 1 86 ? -2.166 8.737 7.943 1.00 66.06 86 ALA A O 1
ATOM 653 N N . LYS A 1 87 ? -2.139 10.910 8.491 1.00 66.12 87 LYS A N 1
ATOM 654 C CA . LYS A 1 87 ? -2.521 11.410 7.152 1.00 66.12 87 LYS A CA 1
ATOM 655 C C . LYS A 1 87 ? -1.513 11.045 6.048 1.00 66.12 87 LYS A C 1
ATOM 657 O O . LYS A 1 87 ? -1.846 11.109 4.868 1.00 66.12 87 LYS A O 1
ATOM 662 N N . THR A 1 88 ? -0.287 10.672 6.413 1.00 69.88 88 THR A N 1
ATOM 663 C CA . THR A 1 88 ? 0.807 10.339 5.488 1.00 69.88 88 THR A CA 1
ATOM 664 C C . THR A 1 88 ? 0.797 8.874 5.040 1.00 69.88 88 THR A C 1
ATOM 666 O O . THR A 1 88 ? 1.286 8.580 3.949 1.00 69.88 88 THR A O 1
ATOM 669 N N . CYS A 1 89 ? 0.180 7.968 5.806 1.00 85.12 89 CYS A N 1
ATOM 670 C CA . CYS A 1 89 ? 0.120 6.533 5.510 1.00 85.12 89 CYS A CA 1
ATOM 671 C C . CYS A 1 89 ? -0.563 6.193 4.168 1.00 85.12 89 CYS A C 1
ATOM 673 O O . CYS A 1 89 ? 0.006 5.401 3.411 1.00 85.12 89 CYS A O 1
ATOM 675 N N . PRO A 1 90 ? -1.704 6.812 3.786 1.00 89.00 90 PRO A N 1
ATOM 676 C CA . PRO A 1 90 ? -2.318 6.572 2.477 1.00 89.00 90 PRO A CA 1
ATOM 677 C C . PRO A 1 90 ? -1.401 6.964 1.315 1.00 89.00 90 PRO A C 1
ATOM 679 O O . PRO A 1 90 ? -1.265 6.220 0.341 1.00 89.00 90 PRO A O 1
ATOM 682 N N . LYS A 1 91 ? -0.741 8.127 1.423 1.00 89.06 91 LYS A N 1
ATOM 683 C CA . LYS A 1 91 ? 0.196 8.611 0.402 1.00 89.06 91 LYS A CA 1
ATOM 684 C C . LYS A 1 91 ? 1.399 7.681 0.304 1.00 89.06 91 LYS A C 1
ATOM 686 O O . LYS A 1 91 ? 1.775 7.288 -0.796 1.00 89.06 91 LYS A O 1
ATOM 691 N N . ARG A 1 92 ? 1.947 7.262 1.447 1.00 90.19 92 ARG A N 1
ATOM 692 C CA . ARG A 1 92 ? 3.089 6.352 1.476 1.00 90.19 92 ARG A CA 1
ATOM 693 C C . ARG A 1 92 ? 2.756 4.990 0.873 1.00 90.19 92 ARG A C 1
ATOM 695 O O . ARG A 1 92 ? 3.544 4.465 0.094 1.00 90.19 92 ARG A O 1
ATOM 702 N N . LEU A 1 93 ? 1.570 4.454 1.154 1.00 91.81 93 LEU A N 1
ATOM 703 C CA . LEU A 1 93 ? 1.105 3.223 0.524 1.00 91.81 93 LEU A CA 1
ATOM 704 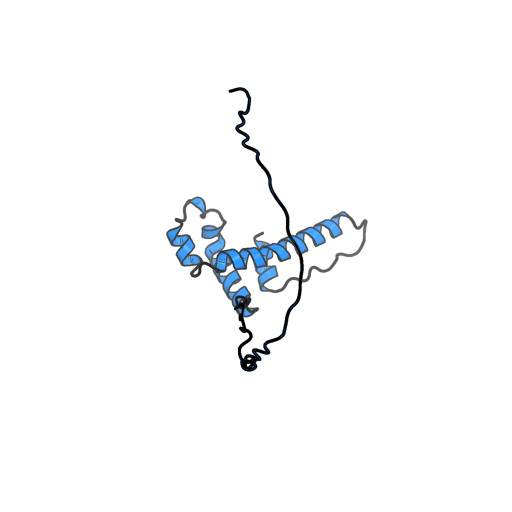C C . LEU A 1 93 ? 0.984 3.377 -0.998 1.00 91.81 93 LEU A C 1
ATOM 706 O O . LEU A 1 93 ? 1.365 2.472 -1.737 1.00 91.81 93 LEU A O 1
ATOM 710 N N . ALA A 1 94 ? 0.479 4.512 -1.489 1.00 91.94 94 ALA A N 1
ATOM 711 C CA . ALA A 1 94 ? 0.432 4.786 -2.924 1.00 91.94 94 ALA A CA 1
ATOM 712 C C . ALA A 1 94 ? 1.842 4.835 -3.542 1.00 91.94 94 ALA A C 1
ATOM 714 O O . ALA A 1 94 ? 2.067 4.252 -4.606 1.00 91.94 94 ALA A O 1
ATOM 715 N N . ASP A 1 95 ? 2.796 5.455 -2.843 1.00 91.44 95 ASP A N 1
ATOM 716 C CA . ASP A 1 95 ? 4.199 5.520 -3.253 1.00 91.44 95 ASP A CA 1
ATOM 717 C C . ASP A 1 95 ? 4.880 4.146 -3.276 1.00 91.44 95 ASP A C 1
ATOM 719 O O . ASP A 1 95 ? 5.756 3.946 -4.112 1.00 91.44 95 ASP A O 1
ATOM 723 N N . ILE A 1 96 ? 4.460 3.200 -2.425 1.00 91.69 96 ILE A N 1
ATOM 724 C CA . ILE A 1 96 ? 4.895 1.792 -2.459 1.00 91.69 96 ILE A CA 1
ATOM 725 C C . ILE A 1 96 ? 4.204 1.035 -3.602 1.00 91.69 96 ILE A C 1
ATOM 727 O O . ILE A 1 96 ? 4.855 0.334 -4.370 1.00 91.69 96 ILE A O 1
ATOM 731 N N . LYS A 1 97 ? 2.886 1.192 -3.779 1.00 93.50 97 LYS A N 1
ATOM 732 C CA . LYS A 1 97 ? 2.123 0.479 -4.822 1.00 93.50 97 LYS A CA 1
ATOM 733 C C . LYS A 1 97 ? 2.586 0.844 -6.229 1.00 93.50 97 LYS A C 1
ATOM 735 O O . LYS A 1 97 ? 2.584 -0.008 -7.112 1.00 93.50 97 LYS A O 1
ATOM 740 N N . ARG A 1 98 ? 2.961 2.103 -6.463 1.00 93.88 98 ARG A N 1
ATOM 741 C CA . ARG A 1 98 ? 3.378 2.604 -7.781 1.00 93.88 98 ARG A CA 1
ATOM 742 C C . ARG A 1 98 ? 4.569 1.829 -8.382 1.00 93.88 98 ARG A C 1
ATOM 744 O O . ARG A 1 98 ? 4.404 1.318 -9.491 1.00 93.88 98 ARG A O 1
ATOM 751 N N . PRO A 1 99 ? 5.738 1.708 -7.721 1.00 91.12 99 PRO A N 1
ATOM 752 C CA . PRO A 1 99 ? 6.853 0.924 -8.241 1.00 91.12 99 PRO A CA 1
ATOM 753 C C . PRO A 1 99 ? 6.517 -0.565 -8.340 1.00 91.12 99 PRO A C 1
ATOM 755 O O . PRO A 1 99 ? 6.890 -1.175 -9.335 1.00 91.12 99 PRO A O 1
ATOM 758 N N . VAL A 1 100 ? 5.758 -1.140 -7.398 1.00 93.12 100 VAL A N 1
ATOM 759 C CA . VAL A 1 100 ? 5.372 -2.563 -7.467 1.00 93.12 100 VAL A CA 1
ATOM 760 C C . VAL A 1 100 ? 4.516 -2.847 -8.703 1.00 93.12 100 VAL A C 1
ATOM 762 O O . VAL A 1 100 ? 4.838 -3.739 -9.482 1.00 93.12 100 VAL A O 1
ATOM 765 N N . LYS A 1 101 ? 3.486 -2.031 -8.962 1.00 93.88 101 LYS A N 1
ATOM 766 C CA . LYS A 1 101 ? 2.663 -2.140 -10.178 1.00 93.88 101 LYS A CA 1
ATOM 767 C C . LYS A 1 101 ? 3.491 -2.002 -11.451 1.00 93.88 101 LYS A C 1
ATOM 769 O O . LYS A 1 101 ? 3.249 -2.733 -12.406 1.00 93.88 101 LYS A O 1
ATOM 774 N N . LYS A 1 102 ? 4.460 -1.080 -11.466 1.00 92.81 102 LYS A N 1
ATOM 775 C CA . LYS A 1 102 ? 5.374 -0.910 -12.600 1.00 92.81 102 LYS A CA 1
ATOM 776 C C . LYS A 1 102 ? 6.196 -2.181 -12.833 1.00 92.81 102 LYS A C 1
ATOM 778 O O . LYS A 1 102 ? 6.149 -2.715 -13.933 1.00 92.81 102 LYS A O 1
ATOM 783 N N . LYS A 1 103 ? 6.864 -2.703 -11.797 1.00 91.31 103 LYS A N 1
ATOM 784 C CA . LYS A 1 103 ? 7.662 -3.937 -11.882 1.00 91.31 103 LYS A CA 1
ATOM 785 C C . LYS A 1 103 ? 6.821 -5.127 -12.375 1.00 91.31 103 LYS A C 1
ATOM 787 O O . LYS A 1 103 ? 7.247 -5.841 -13.276 1.00 91.31 103 LYS A O 1
ATOM 792 N N . LEU A 1 104 ? 5.602 -5.296 -11.848 1.00 90.88 104 LEU A N 1
ATOM 793 C CA . LEU A 1 104 ? 4.666 -6.345 -12.277 1.00 90.88 104 LEU A CA 1
ATOM 794 C C . LEU A 1 104 ? 4.242 -6.189 -13.745 1.00 90.88 104 LEU A C 1
ATOM 796 O O . LEU A 1 104 ? 4.204 -7.167 -14.491 1.00 90.88 104 LEU A O 1
ATOM 800 N N . ALA A 1 105 ? 3.925 -4.965 -14.175 1.00 90.38 105 ALA A N 1
ATOM 801 C CA . ALA A 1 105 ? 3.529 -4.687 -15.551 1.00 90.38 105 ALA A CA 1
ATOM 802 C C . ALA A 1 105 ? 4.683 -4.914 -16.537 1.00 90.38 105 ALA A C 1
ATOM 804 O O . ALA A 1 105 ? 4.469 -5.517 -17.590 1.00 90.38 105 ALA A O 1
ATOM 805 N N . ASP A 1 106 ? 5.890 -4.466 -16.191 1.00 87.81 106 ASP A N 1
ATOM 806 C CA . ASP A 1 106 ? 7.094 -4.639 -17.003 1.00 87.81 106 ASP A CA 1
ATOM 807 C C . ASP A 1 106 ? 7.447 -6.127 -17.132 1.00 87.81 106 ASP A C 1
ATOM 809 O O . ASP A 1 106 ? 7.650 -6.619 -18.243 1.00 87.81 106 ASP A O 1
ATOM 813 N N . HIS A 1 107 ? 7.396 -6.878 -16.027 1.00 86.19 107 HIS A N 1
ATOM 814 C CA . HIS A 1 107 ? 7.602 -8.326 -16.036 1.00 86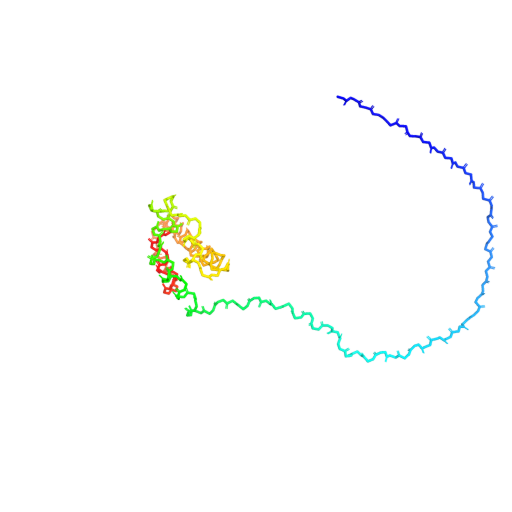.19 107 HIS A CA 1
ATOM 815 C C . HIS A 1 107 ? 6.547 -9.052 -16.890 1.00 86.19 107 HIS A C 1
ATOM 817 O O . HIS A 1 107 ? 6.891 -9.852 -17.760 1.00 86.19 107 HIS A O 1
ATOM 823 N N . LYS A 1 108 ? 5.259 -8.699 -16.753 1.00 85.81 108 LYS A N 1
ATOM 824 C CA . LYS A 1 108 ? 4.182 -9.260 -17.589 1.00 85.81 108 LYS A CA 1
ATOM 825 C C . LYS A 1 108 ? 4.367 -8.949 -19.078 1.00 85.81 108 LYS A C 1
ATOM 827 O O . LYS A 1 108 ? 4.041 -9.781 -19.921 1.00 85.81 108 LYS A O 1
ATOM 832 N N . ARG A 1 109 ? 4.855 -7.754 -19.428 1.00 84.00 109 ARG A N 1
ATOM 833 C CA . ARG A 1 109 ? 5.161 -7.382 -20.821 1.00 84.00 109 ARG A CA 1
ATOM 834 C C . ARG A 1 109 ? 6.315 -8.205 -21.369 1.00 84.00 109 ARG A C 1
ATOM 836 O O . ARG A 1 109 ? 6.199 -8.704 -22.483 1.00 84.00 109 ARG A O 1
ATOM 843 N N . HIS A 1 110 ? 7.366 -8.387 -20.574 1.00 81.12 110 HIS A N 1
ATOM 844 C CA . HIS A 1 110 ? 8.498 -9.229 -20.938 1.00 81.12 110 HIS A CA 1
ATOM 845 C C . HIS A 1 110 ? 8.028 -10.659 -21.247 1.00 81.12 110 HIS A C 1
ATOM 847 O O . HIS A 1 110 ? 8.285 -11.172 -22.327 1.00 81.12 110 HIS A O 1
ATOM 853 N N . MET A 1 111 ? 7.191 -11.242 -20.383 1.00 74.31 111 MET A N 1
ATOM 854 C CA . MET A 1 111 ? 6.632 -12.591 -20.584 1.00 74.31 111 MET A CA 1
ATOM 855 C C . MET A 1 111 ? 5.761 -12.747 -21.830 1.00 74.31 111 MET A C 1
ATOM 857 O O . MET A 1 111 ? 5.611 -13.853 -22.335 1.00 74.31 111 MET A O 1
ATOM 861 N N . ARG A 1 112 ? 5.182 -11.660 -22.344 1.00 75.69 112 ARG A N 1
ATOM 862 C CA . ARG A 1 112 ? 4.350 -11.698 -23.556 1.00 75.69 112 ARG A CA 1
ATOM 863 C C . ARG A 1 112 ? 5.120 -11.387 -24.838 1.00 75.69 112 ARG A C 1
ATOM 865 O O . ARG A 1 112 ? 4.626 -11.718 -25.908 1.00 75.69 112 ARG A O 1
ATOM 872 N N . GLY A 1 113 ? 6.255 -10.695 -24.742 1.00 71.69 113 GLY A N 1
ATOM 873 C CA . GLY A 1 113 ? 7.019 -10.208 -25.894 1.00 71.69 113 GLY A CA 1
ATOM 874 C C . GLY A 1 113 ? 8.221 -11.075 -26.256 1.00 71.69 113 GLY A C 1
ATOM 875 O O . GLY A 1 113 ? 8.645 -11.077 -27.409 1.00 71.69 113 GLY A O 1
ATOM 876 N N . THR A 1 114 ? 8.766 -11.824 -25.301 1.00 65.81 114 THR A N 1
ATOM 877 C CA . THR A 1 114 ? 9.927 -12.675 -25.552 1.00 65.81 114 THR A CA 1
ATOM 878 C C . THR A 1 114 ? 9.437 -14.020 -26.079 1.00 65.81 114 THR A C 1
ATOM 880 O O . THR A 1 114 ? 8.954 -14.845 -25.312 1.00 65.81 114 THR A O 1
ATOM 883 N N . GLY A 1 115 ? 9.519 -14.234 -27.395 1.00 65.62 115 GLY A N 1
ATOM 884 C CA . GLY A 1 115 ? 9.125 -15.474 -28.080 1.00 65.62 115 GLY A CA 1
ATOM 885 C C . GLY A 1 115 ? 9.981 -16.695 -27.708 1.00 65.62 115 GLY A C 1
ATOM 886 O O . GLY A 1 115 ? 10.654 -17.246 -28.569 1.00 65.62 115 GLY A O 1
ATOM 887 N N . GLY A 1 116 ? 9.975 -17.098 -26.433 1.00 65.94 116 GLY A N 1
ATOM 888 C CA . GLY A 1 116 ? 10.702 -18.255 -25.895 1.00 65.94 116 GLY A CA 1
ATOM 889 C C . GLY A 1 116 ? 11.936 -17.938 -25.039 1.00 65.94 116 GLY A C 1
ATOM 890 O O . GLY A 1 116 ? 12.671 -18.856 -24.690 1.00 65.94 116 GLY A O 1
ATOM 891 N N . GLY A 1 117 ? 12.190 -16.671 -24.689 1.00 66.88 117 GLY A N 1
ATOM 892 C CA . GLY A 1 117 ? 13.305 -16.319 -23.797 1.00 66.88 117 GLY A CA 1
ATOM 893 C C . GLY A 1 117 ? 12.998 -16.603 -22.317 1.00 66.88 117 GLY A C 1
ATOM 894 O O . GLY A 1 117 ? 11.832 -16.546 -21.918 1.00 66.88 117 GLY A O 1
ATOM 895 N N . PRO A 1 118 ? 14.019 -16.906 -21.494 1.00 63.38 118 PRO A N 1
ATOM 896 C CA . PRO A 1 118 ? 13.830 -17.285 -20.097 1.00 63.38 118 PRO A CA 1
ATOM 897 C C . PRO A 1 118 ? 13.178 -16.165 -19.266 1.00 63.38 118 PRO A C 1
ATOM 899 O O . PRO A 1 118 ? 13.406 -14.981 -19.540 1.00 63.38 118 PRO A O 1
ATOM 902 N N . PRO A 1 119 ? 12.374 -16.510 -18.240 1.00 65.69 119 PRO A N 1
ATOM 903 C CA . PRO A 1 119 ? 11.703 -15.526 -17.407 1.00 65.69 119 PRO A CA 1
ATOM 904 C C . PRO A 1 119 ? 12.666 -14.537 -16.751 1.00 65.69 119 PRO A C 1
ATOM 906 O O . PRO A 1 119 ? 13.618 -14.950 -16.092 1.00 65.69 119 PRO A O 1
ATOM 909 N N . SER A 1 120 ? 12.408 -13.231 -16.879 1.00 68.94 120 SER A N 1
ATOM 910 C CA . SER A 1 120 ? 13.142 -12.232 -16.101 1.00 68.94 120 SER A CA 1
ATOM 911 C C . SER A 1 120 ? 12.747 -12.358 -14.633 1.00 68.94 120 SER A C 1
ATOM 913 O O . SER A 1 120 ? 11.573 -12.247 -14.298 1.00 68.94 120 SER A O 1
ATOM 915 N N . GLN A 1 121 ? 13.700 -12.623 -13.744 1.00 75.56 121 GLN A N 1
ATOM 916 C CA . GLN A 1 121 ? 13.400 -12.758 -12.321 1.00 75.56 121 GLN A CA 1
ATOM 917 C C . GLN A 1 121 ? 12.881 -11.422 -11.766 1.00 75.56 121 GLN A C 1
ATOM 919 O O . GLN A 1 121 ? 13.465 -10.362 -11.995 1.00 75.56 121 GLN A O 1
ATOM 924 N N . LEU A 1 122 ? 11.726 -11.463 -11.098 1.00 84.06 122 LEU A N 1
ATOM 925 C CA . LEU A 1 122 ? 11.087 -10.282 -10.532 1.00 84.06 122 LEU A CA 1
ATOM 926 C C . LEU A 1 122 ? 11.584 -10.061 -9.098 1.00 84.06 122 LEU A C 1
ATOM 928 O O . LEU A 1 122 ? 11.123 -10.729 -8.175 1.00 84.06 122 LEU A O 1
ATOM 932 N N . ASP A 1 123 ? 12.460 -9.075 -8.913 1.00 86.31 123 ASP A N 1
ATOM 933 C CA . ASP A 1 123 ? 12.972 -8.720 -7.587 1.00 86.31 123 ASP A CA 1
ATOM 934 C C . ASP A 1 123 ? 12.043 -7.733 -6.863 1.00 86.31 123 ASP A C 1
ATOM 936 O O . ASP A 1 123 ? 11.980 -6.524 -7.149 1.00 86.31 123 ASP A O 1
ATOM 940 N N . LEU A 1 124 ? 11.316 -8.265 -5.883 1.00 89.94 124 LEU A N 1
ATOM 941 C CA . LEU A 1 124 ? 10.494 -7.517 -4.938 1.00 89.94 124 LEU A CA 1
ATOM 942 C C . LEU A 1 124 ? 11.065 -7.663 -3.530 1.00 89.94 124 LEU A C 1
ATOM 944 O O . LEU A 1 124 ? 11.468 -8.746 -3.115 1.00 89.94 124 LEU A O 1
ATOM 948 N N . ARG A 1 125 ? 11.062 -6.562 -2.778 1.00 92.25 125 ARG A N 1
ATOM 949 C CA . ARG A 1 125 ? 11.313 -6.610 -1.330 1.00 92.25 125 ARG A CA 1
ATOM 950 C C . ARG A 1 125 ? 10.169 -7.326 -0.615 1.00 92.25 125 ARG A C 1
ATOM 952 O O . ARG A 1 125 ? 9.060 -7.339 -1.131 1.00 92.25 125 ARG A O 1
ATOM 959 N N . ASP A 1 126 ? 10.380 -7.814 0.602 1.00 92.88 126 ASP A N 1
ATOM 960 C CA . ASP A 1 126 ? 9.355 -8.580 1.335 1.00 92.88 126 ASP A CA 1
ATOM 961 C C . ASP A 1 126 ? 8.010 -7.842 1.444 1.00 92.88 126 ASP A C 1
ATOM 963 O O . ASP A 1 126 ? 6.981 -8.352 0.999 1.00 92.88 126 ASP A O 1
ATOM 967 N N . TYR A 1 127 ? 8.022 -6.583 1.895 1.00 91.19 127 TYR A N 1
ATOM 968 C CA . TYR A 1 127 ? 6.804 -5.767 1.974 1.00 91.19 127 TYR A CA 1
ATOM 969 C C . TYR A 1 127 ? 6.199 -5.451 0.591 1.00 91.19 127 TYR A C 1
ATOM 971 O O . TYR A 1 127 ? 4.995 -5.224 0.473 1.00 91.19 127 TYR A O 1
ATOM 979 N N . GLU A 1 128 ? 7.014 -5.419 -0.471 1.00 93.31 128 GLU A N 1
ATOM 980 C CA . GLU A 1 128 ? 6.540 -5.252 -1.851 1.00 93.31 128 GLU A CA 1
ATOM 981 C C . GLU A 1 128 ? 5.849 -6.528 -2.345 1.00 93.31 128 GLU A C 1
ATOM 983 O O . GLU A 1 128 ? 4.790 -6.455 -2.966 1.00 93.31 128 GLU A O 1
ATOM 988 N N . SER A 1 129 ? 6.422 -7.690 -2.034 1.00 92.69 129 SER A N 1
ATOM 989 C CA . SER A 1 129 ? 5.886 -9.017 -2.343 1.00 92.69 129 SER A CA 1
ATOM 990 C C . SER A 1 129 ? 4.570 -9.279 -1.621 1.00 92.69 129 SER A C 1
ATOM 992 O O . SER A 1 129 ? 3.652 -9.863 -2.194 1.00 92.69 129 SER A O 1
ATOM 994 N N . GLU A 1 130 ? 4.445 -8.839 -0.369 1.00 93.31 130 GLU A N 1
ATOM 995 C CA . GLU A 1 130 ? 3.201 -8.949 0.390 1.00 93.31 130 GLU A CA 1
ATOM 996 C C . GLU A 1 130 ? 2.076 -8.142 -0.251 1.00 93.31 130 GLU A C 1
ATOM 998 O O . GLU A 1 130 ? 1.000 -8.685 -0.511 1.00 93.31 130 GLU A O 1
ATOM 1003 N N . ILE A 1 131 ? 2.326 -6.867 -0.566 1.00 93.38 131 ILE A N 1
ATOM 1004 C CA . ILE A 1 131 ? 1.300 -6.021 -1.176 1.00 93.38 131 ILE A CA 1
ATOM 1005 C C . ILE A 1 131 ? 0.999 -6.414 -2.624 1.00 93.38 131 ILE A C 1
ATOM 1007 O O . ILE A 1 131 ? -0.142 -6.252 -3.051 1.00 93.38 131 ILE A O 1
ATOM 1011 N N . ALA A 1 132 ? 1.972 -6.969 -3.361 1.00 92.81 132 ALA A N 1
ATOM 1012 C CA . ALA A 1 132 ? 1.802 -7.453 -4.733 1.00 92.81 132 ALA A CA 1
ATOM 1013 C C . ALA A 1 132 ? 0.672 -8.484 -4.875 1.00 92.81 132 ALA A C 1
ATOM 1015 O O . ALA A 1 132 ? 0.017 -8.527 -5.908 1.00 92.81 132 ALA A O 1
ATOM 1016 N N . LYS A 1 133 ? 0.396 -9.272 -3.829 1.00 92.25 133 LYS A N 1
ATOM 1017 C CA . LYS A 1 133 ? -0.674 -10.288 -3.821 1.00 92.25 133 LYS A CA 1
ATOM 1018 C C . LYS A 1 133 ? -2.087 -9.693 -3.865 1.00 92.25 133 LYS A C 1
ATOM 1020 O O . LYS A 1 133 ? -3.040 -10.416 -4.136 1.00 92.25 133 LYS A O 1
ATOM 1025 N N . TYR A 1 134 ? -2.228 -8.401 -3.567 1.00 90.00 134 TYR A N 1
ATOM 1026 C CA . TYR A 1 134 ? -3.515 -7.722 -3.397 1.00 90.00 134 TYR A CA 1
ATOM 1027 C C . TYR A 1 134 ? -3.789 -6.647 -4.461 1.00 90.00 134 TYR A C 1
ATOM 1029 O O . TYR A 1 134 ? -4.806 -5.952 -4.379 1.00 90.00 134 TYR A O 1
ATOM 1037 N N . ILE A 1 135 ? -2.884 -6.452 -5.425 1.00 87.75 135 ILE A N 1
ATOM 1038 C CA . ILE A 1 135 ? -2.947 -5.372 -6.430 1.00 87.75 135 ILE A CA 1
ATOM 1039 C C . ILE A 1 135 ? -2.922 -5.900 -7.854 1.00 87.75 135 ILE A C 1
ATOM 1041 O O . ILE A 1 135 ? -3.439 -5.139 -8.703 1.00 87.75 135 ILE A O 1
#

Radius of gyration: 32.21 Å; chains: 1; bounding box: 55×88×42 Å

pLDDT: mean 74.16, std 20.2, range [36.94, 95.62]

Foldseek 3Di:
DDDDDDDDDDDDDDDDDDDDDDDDDDPDDDPDPPDPPPPPVPVPPPQDDPVSLLVLLVLCVVCVCCCPNDVVVVRDPVNVCVSCVDPCSVVNVVVLVVVLVVLVVVQVVCVVPPPDDDRDDRDDDPSSVSVNVVD

Organism: Xenopus laevis (NCBI:txid8355)

Secondary structure (DSSP, 8-state):
---------------------------------------------PPPPHHHHHHHHHHHHHTHHHHTSTTTTTS-HHHHHHHH-STTHHHHHHHHHHHHHHHHHHHHHHHHHSSSPPPPP----HHHHHHHTT-